Protein AF-A0A4R6CRT2-F1 (afdb_monomer_lite)

Sequence (79 aa):
FLALLVFRLFKQKVPGYSSYELVKTLRKFALTEISPGDYIPIFQRTDLTDKIHESFGFRLDRELITQKYFKKIFNQTKI

pLDDT: mean 85.95, std 6.19, range [53.12, 92.56]

Radius of gyration: 13.41 Å; chains: 1; bounding box: 30×29×32 Å

Organism: NCBI:txid47770

Foldseek 3Di:
DVVVVVLVVVCVLQDDDDSVVVVVQVVQADWDDPDVQKIATPHDDDPSLVSVCVSLVHDRNDRIDGNVNVVVSVVVPPD

Secondary structure (DSSP, 8-state):
-HHHHHHHHHHHHS-SS-HHHHHHHHHH--E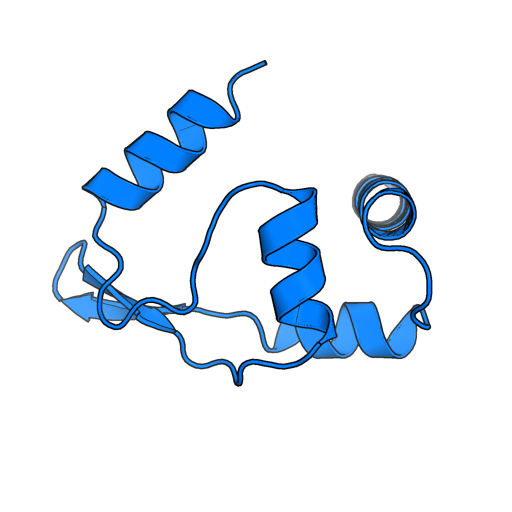EEEETTEEEE-S---HHHHHHHHHHT----SS-EEHHHHHHHHHHT--

Structure (mmCIF, N/CA/C/O backbone):
data_AF-A0A4R6CRT2-F1
#
_entry.id   AF-A0A4R6CRT2-F1
#
loop_
_atom_site.group_PDB
_atom_site.id
_atom_site.type_symbol
_atom_site.label_atom_id
_atom_site.label_alt_id
_atom_site.label_comp_id
_atom_site.label_asym_id
_atom_site.label_entity_id
_atom_site.label_seq_id
_atom_site.pdbx_PDB_ins_code
_atom_site.Cartn_x
_atom_site.Cartn_y
_atom_site.Cartn_z
_atom_site.occupancy
_atom_site.B_iso_or_equiv
_atom_site.auth_seq_id
_atom_site.auth_comp_id
_atom_site.auth_asym_id
_atom_site.auth_atom_id
_atom_site.pdbx_PDB_model_num
ATOM 1 N N . PHE A 1 1 ? 4.391 11.527 15.440 1.00 81.69 1 PHE A N 1
ATOM 2 C CA . PHE A 1 1 ? 3.096 12.220 15.255 1.00 81.69 1 PHE A CA 1
ATOM 3 C C . PHE A 1 1 ? 2.537 12.071 13.835 1.00 81.69 1 PHE A C 1
ATOM 5 O O . PHE A 1 1 ? 1.425 11.577 13.700 1.00 81.69 1 PHE A O 1
ATOM 12 N N . LEU A 1 2 ? 3.296 12.400 12.778 1.00 91.38 2 LEU A N 1
ATOM 13 C CA . LEU A 1 2 ? 2.804 12.372 11.387 1.00 91.38 2 LEU A CA 1
ATOM 14 C C . LEU A 1 2 ? 2.288 10.998 10.913 1.00 91.38 2 LEU A C 1
ATOM 16 O O . LEU A 1 2 ? 1.214 10.921 10.328 1.00 91.38 2 LEU A O 1
ATOM 20 N N . ALA A 1 3 ? 2.995 9.907 11.227 1.00 89.38 3 ALA A N 1
ATOM 21 C CA . ALA A 1 3 ? 2.598 8.555 10.812 1.00 89.38 3 ALA A CA 1
ATOM 22 C C . ALA A 1 3 ? 1.187 8.153 11.292 1.00 89.38 3 ALA A C 1
ATOM 24 O O . ALA A 1 3 ? 0.415 7.569 10.538 1.00 89.38 3 ALA A O 1
ATOM 25 N N . LEU A 1 4 ? 0.824 8.511 12.529 1.00 90.25 4 LEU A N 1
ATOM 26 C CA . LEU A 1 4 ? -0.505 8.247 13.093 1.00 90.25 4 LEU A CA 1
ATOM 27 C C . LEU A 1 4 ? -1.593 9.076 12.407 1.00 90.25 4 LEU A C 1
ATOM 29 O O . LEU A 1 4 ? -2.698 8.580 12.201 1.00 90.25 4 LEU A O 1
ATOM 33 N N . LEU A 1 5 ? -1.281 10.318 12.034 1.00 92.56 5 LEU A N 1
ATOM 34 C CA . LEU A 1 5 ? -2.202 11.181 11.300 1.00 92.56 5 LEU A CA 1
ATOM 35 C C . LEU A 1 5 ? -2.462 10.627 9.895 1.00 92.56 5 LEU A C 1
ATOM 37 O O . LEU A 1 5 ? -3.618 10.470 9.512 1.00 92.56 5 LEU A O 1
ATOM 41 N N . VAL A 1 6 ? -1.407 10.233 9.174 1.00 90.62 6 VAL A N 1
ATOM 42 C CA . VAL A 1 6 ? -1.523 9.571 7.863 1.00 90.62 6 VAL A CA 1
ATOM 43 C C . VAL A 1 6 ? -2.347 8.287 7.980 1.00 90.62 6 VAL A C 1
ATOM 45 O O . VAL A 1 6 ? -3.280 8.080 7.206 1.00 90.62 6 VAL A O 1
ATOM 48 N N . PHE A 1 7 ? -2.076 7.457 8.992 1.00 91.38 7 PHE A N 1
ATOM 49 C CA . PHE A 1 7 ? -2.846 6.237 9.231 1.00 91.38 7 PHE A CA 1
ATOM 50 C C . PHE A 1 7 ? -4.323 6.520 9.547 1.00 91.38 7 PHE A C 1
ATOM 52 O O . PHE A 1 7 ? -5.203 5.789 9.093 1.00 91.38 7 PHE A O 1
ATOM 59 N N . ARG A 1 8 ? -4.627 7.594 10.286 1.00 91.00 8 ARG A N 1
ATOM 60 C CA . ARG A 1 8 ? -6.006 7.997 10.596 1.00 91.00 8 ARG A CA 1
ATOM 61 C C . ARG A 1 8 ? -6.770 8.428 9.344 1.00 91.00 8 ARG A C 1
ATOM 63 O O . ARG A 1 8 ? -7.911 8.007 9.172 1.00 91.00 8 ARG A O 1
ATOM 70 N N . LEU A 1 9 ? -6.137 9.209 8.466 1.00 90.69 9 LEU A N 1
ATOM 71 C CA . LEU A 1 9 ? -6.711 9.609 7.176 1.00 90.69 9 LEU A CA 1
ATOM 72 C C . LEU A 1 9 ? -6.945 8.396 6.269 1.00 90.69 9 LEU A C 1
ATOM 74 O O . LEU A 1 9 ? -8.016 8.247 5.685 1.00 90.69 9 LEU A O 1
ATOM 78 N N . PHE A 1 10 ? -5.970 7.488 6.212 1.00 90.00 10 PHE A N 1
ATOM 79 C CA . PHE A 1 10 ? -6.092 6.237 5.469 1.00 90.00 10 PHE A CA 1
ATOM 80 C C . PHE A 1 10 ? -7.271 5.392 5.969 1.00 90.00 10 PHE A C 1
ATOM 82 O O . PHE A 1 10 ? -8.123 4.979 5.185 1.00 90.00 10 PHE A O 1
ATOM 89 N N . LYS A 1 11 ? -7.375 5.201 7.289 1.00 89.75 11 LYS A N 1
ATOM 90 C CA . LYS A 1 11 ? -8.468 4.446 7.913 1.00 89.75 11 LYS A CA 1
ATOM 91 C C . LYS A 1 11 ? -9.842 5.069 7.647 1.00 89.75 11 LYS A C 1
ATOM 93 O O . LYS A 1 11 ? -10.819 4.342 7.521 1.00 89.75 11 LYS A O 1
ATOM 98 N N . GLN A 1 12 ? -9.930 6.395 7.536 1.00 90.06 12 GLN A N 1
ATOM 99 C CA . GLN A 1 12 ? -11.176 7.080 7.182 1.00 90.06 12 GLN A CA 1
ATOM 100 C C . GLN A 1 12 ? -11.606 6.798 5.732 1.00 90.06 12 GLN A C 1
ATOM 102 O O . GLN A 1 12 ? -12.798 6.702 5.458 1.00 90.06 12 GLN A O 1
ATOM 107 N N . LYS A 1 13 ? -10.647 6.638 4.810 1.00 87.62 13 LYS A N 1
ATOM 108 C CA . LYS A 1 13 ?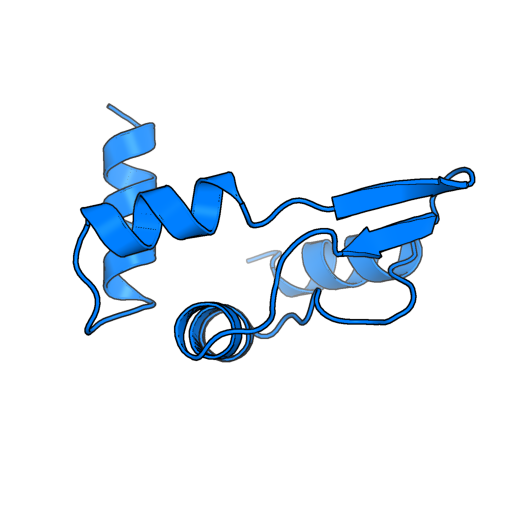 -10.893 6.305 3.395 1.00 87.62 13 LYS A CA 1
ATOM 109 C C . LYS A 1 13 ? -11.193 4.824 3.151 1.00 87.62 13 LYS A C 1
ATOM 111 O O . LYS A 1 13 ? -11.806 4.499 2.136 1.00 87.62 13 LYS A O 1
ATOM 116 N N . VAL A 1 14 ? -10.774 3.939 4.056 1.00 88.81 14 VAL A N 1
ATOM 117 C CA . VAL A 1 14 ? -10.996 2.486 3.970 1.00 88.81 14 VAL A CA 1
ATOM 118 C C . VAL A 1 14 ? -11.680 1.990 5.256 1.00 88.81 14 VAL A C 1
ATOM 120 O O . VAL A 1 14 ? -11.029 1.400 6.125 1.00 88.81 14 VAL A O 1
ATOM 123 N N . PRO A 1 15 ? -12.989 2.259 5.426 1.00 85.31 15 PRO A N 1
ATOM 124 C CA . PRO A 1 15 ? -13.723 1.853 6.619 1.00 85.31 15 PRO A CA 1
ATOM 125 C C . PRO A 1 15 ? -14.022 0.344 6.636 1.00 85.31 15 PRO A C 1
ATOM 127 O O . PRO A 1 15 ? -14.079 -0.324 5.600 1.00 85.31 15 PRO A O 1
ATOM 130 N N . GLY A 1 16 ? -14.267 -0.187 7.839 1.00 86.81 16 GLY A N 1
ATOM 131 C CA . GLY A 1 16 ? -14.735 -1.565 8.040 1.00 86.81 16 GLY A CA 1
ATOM 132 C C . GLY A 1 16 ? -13.659 -2.607 8.356 1.00 86.81 16 GLY A C 1
ATOM 133 O O . GLY A 1 16 ? -13.983 -3.786 8.394 1.00 86.81 16 GLY A O 1
ATOM 134 N N . TYR A 1 17 ? -12.412 -2.198 8.616 1.00 88.25 17 TYR A N 1
ATOM 135 C CA . TYR A 1 17 ? -11.326 -3.104 9.016 1.00 88.25 17 TYR A CA 1
ATOM 136 C C . TYR A 1 17 ? -10.695 -2.696 10.344 1.00 88.25 17 TYR A C 1
ATOM 138 O O . TYR A 1 17 ? -10.649 -1.510 10.706 1.00 88.25 17 TYR A O 1
ATOM 146 N N . SER A 1 18 ? -10.163 -3.681 11.069 1.00 90.25 18 SER A N 1
ATOM 147 C CA . SER A 1 18 ? -9.420 -3.416 12.297 1.00 90.25 18 SER A CA 1
ATOM 148 C C . SER A 1 18 ? -8.082 -2.733 11.994 1.00 90.25 18 SER A C 1
ATOM 150 O O . SER A 1 18 ? -7.471 -2.913 10.937 1.00 90.25 18 SER A O 1
ATOM 152 N N . SER A 1 19 ? -7.576 -1.948 12.952 1.00 89.62 19 SER A N 1
ATOM 153 C CA . SER A 1 19 ? -6.266 -1.300 12.799 1.00 89.62 19 SER A CA 1
ATOM 154 C C . SER A 1 19 ? -5.141 -2.326 12.596 1.00 89.62 19 SER A C 1
ATO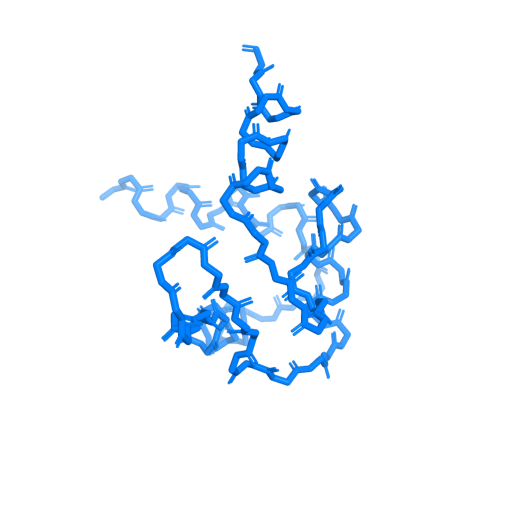M 156 O O . SER A 1 19 ? -4.191 -2.055 11.867 1.00 89.62 19 SER A O 1
ATOM 158 N N . TYR A 1 20 ? -5.265 -3.505 13.214 1.00 90.00 20 TYR A N 1
ATOM 159 C CA . TYR A 1 20 ? -4.305 -4.595 13.073 1.00 90.00 20 TYR A CA 1
ATOM 160 C C . TYR A 1 20 ? -4.284 -5.154 11.645 1.00 90.00 20 TYR A C 1
ATOM 162 O O . TYR A 1 20 ? -3.210 -5.272 11.058 1.00 90.00 20 TYR A O 1
ATOM 170 N N . GLU A 1 21 ? -5.449 -5.439 11.055 1.00 88.50 21 GLU A N 1
ATOM 171 C CA . GLU A 1 21 ? -5.553 -5.943 9.678 1.00 88.50 21 GLU A CA 1
ATOM 172 C C . GLU A 1 21 ? -5.035 -4.935 8.654 1.00 88.50 21 GLU A C 1
ATOM 174 O O . GLU A 1 21 ? -4.299 -5.316 7.741 1.00 88.50 21 GLU A O 1
ATOM 179 N N . LEU A 1 22 ? -5.351 -3.647 8.835 1.00 90.44 22 LEU A N 1
ATOM 180 C CA . LEU A 1 22 ? -4.857 -2.580 7.963 1.00 90.44 22 LEU A CA 1
ATOM 181 C C . LEU A 1 22 ? -3.328 -2.530 7.985 1.00 90.44 22 LEU A C 1
ATOM 183 O O . LEU A 1 22 ? -2.696 -2.587 6.935 1.00 90.44 22 LEU A O 1
ATOM 187 N N . VAL A 1 23 ? -2.712 -2.490 9.171 1.00 90.75 23 VAL A N 1
ATOM 188 C CA . VAL A 1 23 ? -1.245 -2.443 9.294 1.00 90.75 23 VAL A CA 1
ATOM 189 C C . VAL A 1 23 ? -0.600 -3.730 8.779 1.00 90.75 23 VAL A C 1
ATOM 191 O O . VAL A 1 23 ? 0.407 -3.670 8.073 1.00 90.75 23 VAL A O 1
ATOM 194 N N . LYS A 1 24 ? -1.173 -4.898 9.096 1.00 90.44 24 LYS A N 1
ATOM 195 C CA . LYS A 1 24 ? -0.677 -6.199 8.627 1.00 90.44 24 LYS A CA 1
ATOM 196 C C . LYS A 1 24 ? -0.698 -6.285 7.104 1.00 90.44 24 LYS A C 1
ATOM 198 O O . LYS A 1 24 ? 0.257 -6.793 6.522 1.00 90.44 24 LYS A O 1
ATOM 203 N N . THR A 1 25 ? -1.751 -5.777 6.471 1.00 89.50 25 THR A N 1
ATOM 204 C CA . THR A 1 25 ? -1.870 -5.805 5.012 1.00 89.50 25 THR A CA 1
ATOM 205 C C . THR A 1 25 ? -0.970 -4.768 4.362 1.00 89.50 25 THR A C 1
ATOM 207 O O . THR A 1 25 ? -0.225 -5.125 3.460 1.00 89.50 25 THR A O 1
ATOM 210 N N . LEU A 1 26 ? -0.926 -3.532 4.872 1.00 87.88 26 LEU A N 1
ATOM 211 C CA . LEU A 1 26 ? -0.014 -2.493 4.380 1.00 87.88 26 LEU A CA 1
ATOM 212 C C . LEU A 1 26 ? 1.455 -2.931 4.433 1.00 87.88 26 LEU A C 1
ATOM 214 O O . LEU A 1 26 ? 2.210 -2.643 3.514 1.00 87.88 26 LEU A O 1
ATOM 218 N N . ARG A 1 27 ? 1.858 -3.680 5.468 1.00 88.19 27 ARG A N 1
ATOM 219 C CA . ARG A 1 27 ? 3.209 -4.264 5.550 1.00 88.19 27 ARG A CA 1
ATOM 220 C C . ARG A 1 27 ? 3.501 -5.280 4.447 1.00 88.19 27 ARG A C 1
ATOM 222 O O . ARG A 1 27 ? 4.654 -5.430 4.067 1.00 88.19 27 ARG A O 1
ATOM 229 N N . LYS A 1 28 ? 2.484 -6.007 3.980 1.00 88.00 28 LYS A N 1
ATOM 230 C CA . LYS A 1 28 ? 2.609 -6.996 2.901 1.00 88.00 28 LYS A CA 1
ATOM 231 C C . LYS A 1 28 ? 2.418 -6.387 1.517 1.00 88.00 28 LYS A C 1
ATOM 233 O O . LYS A 1 28 ? 2.822 -7.011 0.547 1.00 88.00 28 LYS A O 1
ATOM 238 N N . PHE A 1 29 ? 1.799 -5.213 1.428 1.00 86.06 29 PHE A N 1
ATOM 239 C CA . PHE A 1 29 ? 1.441 -4.517 0.196 1.00 86.06 29 PHE A CA 1
ATOM 240 C C . PHE A 1 29 ? 2.672 -3.886 -0.468 1.00 86.06 29 PHE A C 1
ATOM 242 O O . PHE A 1 29 ? 2.841 -2.669 -0.505 1.00 86.06 29 PHE A O 1
ATOM 249 N N . ALA A 1 30 ? 3.571 -4.747 -0.936 1.00 85.88 30 ALA A N 1
ATOM 250 C CA . ALA A 1 30 ? 4.855 -4.394 -1.513 1.00 85.88 30 ALA A CA 1
ATOM 251 C C . ALA A 1 30 ? 4.941 -4.825 -2.983 1.00 85.88 30 ALA A C 1
ATOM 253 O O . ALA A 1 30 ? 4.274 -5.762 -3.427 1.00 85.88 30 ALA A O 1
ATOM 254 N N . LEU A 1 31 ? 5.794 -4.135 -3.731 1.00 89.00 31 LEU A N 1
ATOM 255 C CA . LEU A 1 31 ? 6.120 -4.434 -5.121 1.00 89.00 31 LEU A CA 1
ATOM 256 C C . LEU A 1 31 ? 7.597 -4.816 -5.193 1.00 89.00 31 LEU A C 1
ATOM 258 O O . LEU A 1 31 ? 8.405 -4.289 -4.427 1.00 89.00 31 LEU A O 1
ATOM 262 N N . THR A 1 32 ? 7.947 -5.717 -6.102 1.00 88.62 32 THR A N 1
ATOM 263 C CA . THR A 1 32 ? 9.340 -6.078 -6.380 1.00 88.62 32 THR A CA 1
ATOM 264 C C . THR A 1 32 ? 9.718 -5.630 -7.784 1.00 88.62 32 THR A C 1
ATOM 266 O O . THR A 1 32 ? 8.893 -5.681 -8.695 1.00 88.62 32 THR A O 1
ATOM 269 N N . GLU A 1 33 ? 10.943 -5.140 -7.942 1.00 89.75 33 GLU A N 1
ATOM 270 C CA . GLU A 1 33 ? 11.493 -4.754 -9.238 1.00 89.75 33 GLU A CA 1
ATOM 271 C C . GLU A 1 33 ? 12.075 -5.991 -9.919 1.00 89.75 33 GLU A C 1
ATOM 273 O O . GLU A 1 33 ? 12.947 -6.656 -9.362 1.00 89.75 33 GLU A O 1
ATOM 278 N N . ILE A 1 34 ? 11.586 -6.304 -11.117 1.00 91.50 34 ILE A N 1
ATOM 279 C CA . ILE A 1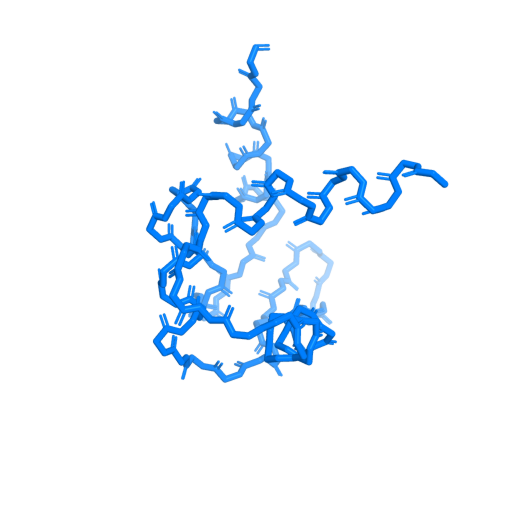 34 ? 12.101 -7.421 -11.925 1.00 91.50 34 ILE A CA 1
ATOM 280 C C . ILE A 1 34 ? 13.113 -6.953 -12.969 1.00 91.50 34 ILE A C 1
ATOM 282 O O . ILE A 1 34 ? 13.939 -7.731 -13.438 1.00 91.50 34 ILE A O 1
ATOM 286 N N . SER A 1 35 ? 13.036 -5.689 -13.372 1.00 88.81 35 SER A N 1
ATOM 287 C CA . SER A 1 35 ? 13.909 -5.049 -14.354 1.00 88.81 35 SER A CA 1
ATOM 288 C C . SER A 1 35 ? 13.838 -3.534 -14.161 1.00 88.81 35 SER A C 1
ATOM 290 O O . SER A 1 35 ? 12.864 -3.066 -13.574 1.00 88.81 35 SER A O 1
ATOM 292 N N . PRO A 1 36 ? 14.827 -2.754 -14.634 1.00 87.75 36 PRO A N 1
ATOM 293 C CA . PRO A 1 36 ? 14.869 -1.315 -14.393 1.00 87.75 36 PRO A CA 1
ATOM 294 C C . PRO A 1 36 ? 13.575 -0.603 -14.809 1.00 87.75 36 PRO A C 1
ATOM 296 O O . PRO A 1 36 ? 13.290 -0.445 -15.997 1.00 87.75 36 PRO A O 1
ATOM 299 N N . GLY A 1 37 ? 12.801 -0.147 -13.821 1.00 84.00 37 GLY A N 1
ATOM 300 C CA . GLY A 1 37 ? 11.531 0.547 -14.044 1.00 84.00 37 GLY A CA 1
ATOM 301 C C . GLY A 1 37 ? 10.307 -0.350 -14.261 1.00 84.00 37 GLY A C 1
ATOM 302 O O . GLY A 1 37 ? 9.234 0.187 -14.545 1.00 84.00 37 GLY A O 1
ATOM 303 N N . ASP A 1 38 ? 10.441 -1.661 -14.080 1.00 88.25 38 ASP A N 1
ATOM 304 C CA . ASP A 1 38 ? 9.390 -2.665 -14.222 1.00 88.25 38 ASP A CA 1
ATOM 305 C C . ASP A 1 38 ? 9.196 -3.429 -12.909 1.00 88.25 38 ASP A C 1
ATOM 307 O O . ASP A 1 38 ? 10.109 -4.065 -12.375 1.00 88.25 38 ASP A O 1
ATOM 311 N N . TYR A 1 39 ? 7.973 -3.377 -12.390 1.00 89.19 39 TYR A N 1
ATOM 312 C CA . TYR A 1 39 ? 7.625 -3.876 -11.067 1.00 89.19 39 TYR A CA 1
ATOM 313 C C . TYR A 1 39 ? 6.470 -4.872 -11.133 1.00 89.19 39 TYR A C 1
ATOM 315 O O . TYR A 1 39 ? 5.546 -4.707 -11.930 1.00 89.19 39 TYR A O 1
ATOM 323 N N . ILE A 1 40 ? 6.485 -5.861 -10.243 1.00 89.62 40 ILE A N 1
ATOM 324 C CA . ILE A 1 40 ? 5.386 -6.816 -10.062 1.00 89.62 40 ILE A CA 1
ATOM 325 C C . ILE A 1 40 ? 4.916 -6.832 -8.601 1.00 89.62 40 ILE A C 1
ATOM 327 O O . ILE A 1 40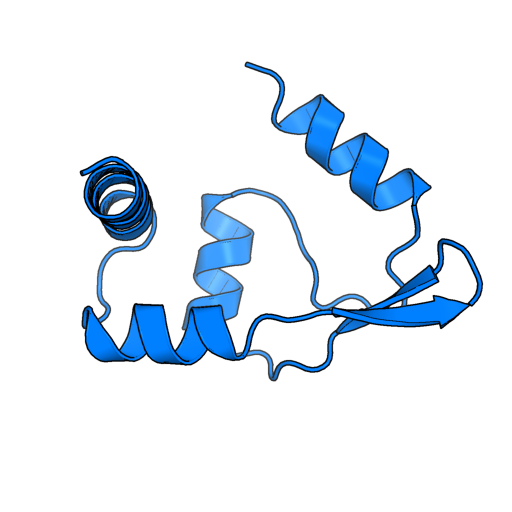 ? 5.718 -6.615 -7.683 1.00 89.62 40 ILE A O 1
ATOM 331 N N . PRO A 1 41 ? 3.624 -7.081 -8.349 1.00 89.56 41 PRO A N 1
ATOM 332 C CA . PRO A 1 41 ? 3.115 -7.239 -6.998 1.00 89.56 41 PRO A CA 1
ATOM 333 C C . PRO A 1 41 ? 3.572 -8.543 -6.357 1.00 89.56 41 PRO A C 1
ATOM 335 O O . PRO A 1 41 ? 3.454 -9.616 -6.938 1.00 89.56 41 PRO A O 1
ATOM 338 N N . ILE A 1 42 ? 4.043 -8.442 -5.112 1.00 88.81 42 ILE A N 1
ATOM 339 C CA . ILE A 1 42 ? 4.374 -9.596 -4.256 1.00 88.81 42 ILE A CA 1
ATOM 340 C C . ILE A 1 42 ? 3.366 -9.773 -3.113 1.00 88.81 42 ILE A C 1
ATOM 342 O O . ILE A 1 42 ? 3.623 -10.478 -2.137 1.00 88.81 42 ILE A O 1
ATOM 346 N N . PHE A 1 43 ? 2.208 -9.121 -3.224 1.00 85.56 43 PHE A N 1
ATOM 347 C CA . PHE A 1 43 ? 1.098 -9.245 -2.289 1.00 85.56 43 PHE A CA 1
ATOM 348 C C . PHE A 1 43 ? -0.049 -10.048 -2.899 1.00 85.56 43 PHE A C 1
ATOM 350 O O . PHE A 1 43 ? -0.208 -10.128 -4.113 1.00 85.56 43 PHE A O 1
ATOM 357 N N . GLN A 1 44 ? -0.879 -10.627 -2.035 1.00 83.94 44 GLN A N 1
ATOM 358 C CA . GLN A 1 44 ? -2.089 -11.325 -2.453 1.00 83.94 44 GLN A CA 1
ATOM 359 C C . GLN A 1 44 ? -3.265 -10.356 -2.524 1.00 83.94 44 GLN A C 1
ATOM 361 O O . GLN A 1 44 ? -3.451 -9.528 -1.625 1.00 83.94 44 GLN A O 1
ATOM 366 N N . ARG A 1 45 ? -4.074 -10.495 -3.576 1.00 85.50 45 ARG A N 1
ATOM 367 C CA . ARG A 1 45 ? -5.336 -9.774 -3.713 1.00 85.50 45 ARG A CA 1
ATOM 368 C C . ARG A 1 45 ? -6.324 -10.261 -2.650 1.00 85.50 45 ARG A C 1
ATOM 370 O O . ARG A 1 45 ? -6.529 -11.458 -2.476 1.00 85.50 45 ARG A O 1
ATOM 377 N N . THR A 1 46 ? -6.898 -9.318 -1.919 1.00 87.06 46 THR A N 1
ATOM 378 C CA . THR A 1 46 ? -7.878 -9.517 -0.845 1.00 87.06 46 THR A CA 1
ATOM 379 C C . THR A 1 46 ? -8.938 -8.421 -0.926 1.00 87.06 46 THR A C 1
ATOM 381 O O . THR A 1 46 ? -8.694 -7.369 -1.516 1.00 87.06 46 THR A O 1
ATOM 384 N N . ASP A 1 47 ? -10.076 -8.598 -0.255 1.00 87.75 47 ASP A N 1
ATOM 385 C CA . ASP A 1 47 ? -11.130 -7.569 -0.207 1.00 87.75 47 ASP A CA 1
ATOM 386 C C . ASP A 1 47 ? -10.611 -6.211 0.296 1.00 87.75 47 ASP A C 1
ATOM 388 O O . ASP A 1 47 ? -11.080 -5.148 -0.113 1.00 87.75 47 ASP A O 1
ATOM 392 N N . LEU A 1 48 ? -9.606 -6.233 1.180 1.00 87.56 48 LEU A N 1
ATOM 393 C CA . LEU A 1 48 ? -8.973 -5.025 1.697 1.00 87.56 48 LEU A CA 1
ATOM 394 C C . LEU A 1 48 ? -8.119 -4.333 0.629 1.00 87.56 48 LEU A C 1
ATOM 396 O O . LEU A 1 48 ? -8.193 -3.112 0.504 1.00 87.56 48 LEU A O 1
ATOM 400 N N . THR A 1 49 ? -7.326 -5.078 -0.150 1.00 87.75 49 THR A N 1
ATOM 401 C CA . THR A 1 49 ? -6.546 -4.481 -1.250 1.00 87.75 49 THR A CA 1
ATOM 402 C C . THR A 1 49 ? -7.456 -3.950 -2.349 1.00 87.75 49 THR A C 1
ATOM 404 O O . THR A 1 49 ? -7.174 -2.894 -2.905 1.00 87.75 49 THR A O 1
ATOM 407 N N . ASP A 1 50 ? -8.583 -4.616 -2.600 1.00 87.44 50 ASP A N 1
ATOM 408 C CA . ASP A 1 50 ? -9.569 -4.175 -3.588 1.00 87.44 50 ASP A CA 1
ATOM 409 C C . ASP A 1 50 ? -10.230 -2.865 -3.172 1.00 87.44 50 ASP A C 1
ATOM 411 O O . ASP A 1 50 ? -10.246 -1.913 -3.952 1.00 87.44 50 ASP A O 1
ATOM 415 N N . LYS A 1 51 ? -10.644 -2.743 -1.906 1.00 88.50 51 LYS A N 1
ATOM 416 C CA . LYS A 1 51 ? -11.131 -1.463 -1.379 1.00 88.50 51 LYS A CA 1
ATOM 417 C C . LYS A 1 51 ? -10.077 -0.363 -1.397 1.00 88.50 51 LYS A C 1
ATOM 419 O O . LYS A 1 51 ? -10.426 0.787 -1.634 1.00 88.50 51 LYS A O 1
ATOM 424 N N . ILE A 1 52 ? -8.799 -0.669 -1.159 1.00 88.38 52 ILE A N 1
ATOM 425 C CA . ILE A 1 52 ? -7.728 0.327 -1.334 1.00 88.38 52 ILE A CA 1
ATOM 426 C C . ILE A 1 52 ? -7.696 0.781 -2.798 1.00 88.38 52 ILE A C 1
ATOM 428 O O . ILE A 1 52 ? -7.683 1.978 -3.078 1.00 88.38 52 ILE A O 1
ATOM 432 N N . HIS A 1 53 ? -7.723 -0.156 -3.739 1.00 87.81 53 HIS A N 1
ATOM 433 C CA . HIS A 1 53 ? -7.702 0.177 -5.157 1.00 87.81 53 HIS A CA 1
ATOM 434 C C . HIS A 1 53 ? -8.901 1.029 -5.591 1.00 87.81 53 HIS A C 1
ATOM 436 O O . HIS A 1 53 ? -8.733 1.972 -6.365 1.00 87.81 53 HIS A O 1
ATOM 442 N N . GLU A 1 54 ? -10.089 0.748 -5.061 1.00 87.00 54 GLU A N 1
ATOM 443 C CA . GLU A 1 54 ? -11.305 1.521 -5.319 1.00 87.00 54 GLU A CA 1
ATOM 444 C C . GLU A 1 54 ? -11.272 2.904 -4.659 1.00 87.00 54 GLU A C 1
ATOM 446 O O . GLU A 1 54 ? -11.486 3.908 -5.337 1.00 87.00 54 GLU A O 1
ATOM 451 N N . SER A 1 55 ? -10.940 2.984 -3.367 1.00 87.19 55 SER A N 1
ATOM 452 C CA . SER A 1 55 ? -10.927 4.246 -2.614 1.00 87.19 55 SER A CA 1
ATOM 453 C C . SER A 1 55 ? -9.898 5.250 -3.132 1.00 87.19 55 SER A C 1
ATOM 455 O O . SER A 1 55 ? -10.103 6.458 -2.994 1.00 87.19 55 SER A O 1
ATOM 457 N N . PHE A 1 56 ? -8.781 4.773 -3.688 1.00 82.31 56 PHE A N 1
ATOM 458 C CA . PHE A 1 56 ? -7.694 5.626 -4.170 1.00 82.31 56 PHE A CA 1
ATOM 459 C C . PHE A 1 56 ? -7.605 5.732 -5.701 1.00 82.31 56 PHE A C 1
ATOM 461 O O . PHE A 1 56 ? -6.837 6.549 -6.206 1.00 82.31 56 PHE A O 1
ATOM 468 N N . GLY A 1 57 ? -8.379 4.942 -6.449 1.00 81.31 57 GLY A N 1
ATOM 469 C CA . GLY A 1 57 ? -8.459 5.040 -7.910 1.00 81.31 57 GLY A CA 1
ATOM 470 C C . GLY A 1 57 ? -7.223 4.538 -8.669 1.00 81.31 57 GLY A C 1
ATOM 471 O O . GLY A 1 57 ? -7.073 4.834 -9.855 1.00 81.31 57 GLY A O 1
ATOM 472 N N . PHE A 1 58 ? -6.339 3.768 -8.027 1.00 82.19 58 PHE A N 1
ATOM 473 C CA . PHE A 1 58 ? -5.172 3.150 -8.667 1.00 82.19 58 PHE A CA 1
ATOM 474 C C . PHE A 1 58 ? -5.121 1.645 -8.403 1.00 82.19 58 PHE A C 1
ATOM 476 O O . PHE A 1 58 ? -5.551 1.183 -7.352 1.00 82.19 58 PHE A O 1
ATOM 483 N N . ARG A 1 59 ? -4.556 0.871 -9.340 1.00 83.06 59 ARG A N 1
ATOM 484 C CA . ARG A 1 59 ? -4.446 -0.597 -9.259 1.00 83.06 59 ARG A CA 1
ATOM 485 C C . ARG A 1 59 ? -2.997 -1.043 -9.379 1.00 83.06 59 ARG A C 1
ATOM 487 O O . ARG A 1 59 ? -2.347 -0.730 -10.373 1.00 83.06 59 ARG A O 1
ATOM 494 N N . LEU A 1 60 ? -2.519 -1.759 -8.366 1.00 82.25 60 LEU A N 1
ATOM 495 C CA . LEU A 1 60 ? -1.143 -2.264 -8.258 1.00 82.25 60 LEU A CA 1
ATOM 496 C C . LEU A 1 60 ? -1.096 -3.795 -8.307 1.00 82.25 60 LEU A C 1
ATOM 498 O O . LEU A 1 60 ? -0.044 -4.380 -8.128 1.00 82.25 60 LEU A O 1
ATOM 502 N N . ASP A 1 61 ? -2.222 -4.449 -8.559 1.00 78.38 61 ASP A N 1
ATOM 503 C CA . ASP A 1 61 ? -2.363 -5.893 -8.744 1.00 78.38 61 ASP A CA 1
ATOM 504 C C . ASP A 1 61 ? -2.187 -6.316 -10.217 1.00 78.38 61 ASP A C 1
ATOM 506 O O . ASP A 1 61 ? -2.634 -7.379 -10.636 1.00 78.38 61 ASP A O 1
ATOM 510 N N . ARG A 1 62 ? -1.562 -5.457 -11.030 1.00 77.62 62 ARG A N 1
ATOM 511 C CA . ARG A 1 62 ? -1.301 -5.713 -12.451 1.00 77.62 62 ARG A CA 1
ATOM 512 C C . ARG A 1 62 ? -0.126 -6.675 -12.613 1.00 77.62 62 ARG A C 1
ATOM 514 O O . ARG A 1 62 ? 0.808 -6.635 -11.821 1.00 77.62 62 ARG A O 1
ATOM 521 N N . GLU A 1 63 ? -0.135 -7.442 -13.701 1.00 73.12 63 GLU A N 1
ATOM 522 C CA . GLU A 1 63 ? 0.966 -8.347 -14.071 1.00 73.12 63 GLU A CA 1
ATOM 523 C C . GLU A 1 63 ? 2.301 -7.610 -14.255 1.00 73.12 63 GLU A C 1
ATOM 525 O O . GLU A 1 63 ? 3.349 -8.151 -13.923 1.00 73.12 63 GLU A O 1
ATOM 530 N N . LEU A 1 64 ? 2.259 -6.362 -14.740 1.00 81.56 64 LEU A N 1
ATOM 531 C CA . LEU A 1 64 ? 3.426 -5.498 -14.886 1.00 81.56 64 LEU A CA 1
ATOM 532 C C . LEU A 1 64 ? 3.063 -4.041 -14.589 1.00 81.56 64 LEU A C 1
ATOM 534 O O . LEU A 1 64 ? 2.144 -3.462 -15.180 1.00 81.56 64 LEU A O 1
ATOM 538 N N . ILE A 1 65 ? 3.819 -3.429 -13.688 1.00 85.00 65 ILE A N 1
ATOM 539 C CA . ILE A 1 65 ? 3.711 -2.026 -13.316 1.00 85.00 65 ILE A CA 1
ATOM 540 C C . ILE A 1 65 ? 4.971 -1.326 -13.795 1.00 85.00 65 ILE A C 1
ATOM 542 O O . ILE A 1 65 ? 6.045 -1.500 -13.235 1.00 85.00 65 ILE A O 1
ATOM 546 N N . THR A 1 66 ? 4.835 -0.500 -14.822 1.00 87.00 66 THR A N 1
ATOM 547 C CA . THR A 1 66 ? 5.969 0.248 -15.370 1.00 87.00 66 THR A CA 1
ATOM 548 C C . THR A 1 66 ? 6.154 1.581 -14.648 1.00 87.00 66 THR A C 1
ATOM 550 O O . THR A 1 66 ? 5.214 2.169 -14.102 1.00 87.00 66 THR A O 1
ATOM 553 N N . GLN A 1 67 ? 7.347 2.158 -14.740 1.00 86.75 67 GLN A N 1
ATOM 554 C CA . GLN A 1 67 ? 7.640 3.494 -14.223 1.00 86.75 67 GLN A CA 1
ATOM 555 C C .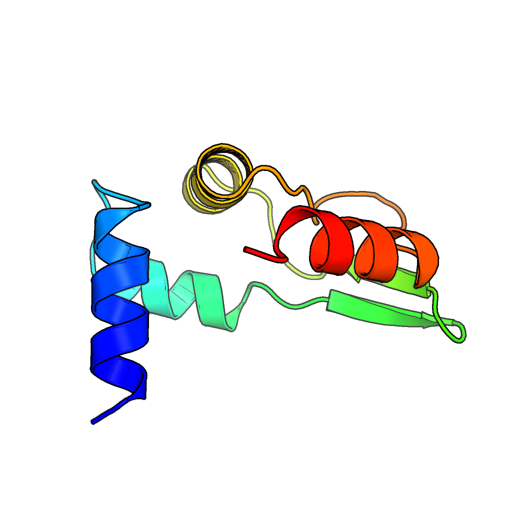 GLN A 1 67 ? 6.721 4.568 -14.838 1.00 86.75 67 GLN A C 1
ATOM 557 O O . GLN A 1 67 ? 6.359 5.548 -14.183 1.00 86.75 67 GLN A O 1
ATOM 562 N N . LYS A 1 68 ? 6.283 4.374 -16.092 1.00 87.00 68 LYS A N 1
ATOM 563 C CA . LYS A 1 68 ? 5.283 5.236 -16.748 1.00 87.00 68 LYS A CA 1
ATOM 564 C C . LYS A 1 68 ? 3.936 5.190 -16.022 1.00 87.00 68 LYS A C 1
ATOM 566 O O . LYS A 1 68 ? 3.290 6.227 -15.884 1.00 87.00 68 LYS A O 1
ATOM 571 N N . TYR A 1 69 ? 3.526 4.018 -15.533 1.00 86.12 69 TYR A N 1
ATOM 572 C CA . TYR A 1 69 ? 2.298 3.872 -14.754 1.00 86.12 69 TYR A CA 1
ATOM 573 C C . TYR A 1 69 ? 2.394 4.589 -13.406 1.00 86.12 69 TYR A C 1
ATOM 575 O O . TYR A 1 69 ? 1.479 5.329 -13.054 1.00 86.12 69 TYR A O 1
ATOM 583 N N . PHE A 1 70 ? 3.526 4.476 -12.704 1.00 85.25 70 PHE A N 1
ATOM 584 C CA . PHE A 1 70 ? 3.759 5.263 -11.490 1.00 85.25 70 PHE A CA 1
ATOM 585 C C . PHE A 1 70 ? 3.670 6.765 -11.749 1.00 85.25 70 PHE A C 1
ATOM 587 O O . PHE A 1 70 ? 2.950 7.460 -11.038 1.00 85.25 70 PHE A O 1
ATOM 594 N N . LYS A 1 71 ? 4.321 7.268 -12.808 1.00 86.38 71 LYS A N 1
ATOM 595 C CA . LYS A 1 71 ? 4.198 8.681 -13.211 1.00 86.38 71 LYS A CA 1
ATOM 596 C C . LYS A 1 71 ? 2.740 9.082 -13.459 1.00 86.38 71 LYS A C 1
ATOM 598 O O . LYS A 1 71 ? 2.338 10.174 -13.068 1.00 86.38 71 LYS A O 1
ATOM 603 N N . LYS A 1 72 ? 1.935 8.200 -14.063 1.00 86.75 72 LYS A N 1
ATOM 604 C CA . LYS A 1 72 ? 0.498 8.433 -14.264 1.00 86.75 72 LYS A CA 1
ATOM 605 C C . LYS A 1 72 ? -0.255 8.532 -12.935 1.00 86.75 72 LYS A C 1
ATOM 607 O O . LYS A 1 72 ? -1.028 9.472 -12.783 1.00 86.75 72 LYS A O 1
ATOM 612 N N . ILE A 1 73 ? -0.005 7.625 -11.985 1.00 84.31 73 ILE A N 1
ATOM 613 C CA . ILE A 1 73 ? -0.608 7.686 -10.643 1.00 84.31 73 ILE A CA 1
ATOM 614 C C . ILE A 1 73 ? -0.225 9.000 -9.958 1.00 84.31 73 ILE A C 1
ATOM 616 O O . ILE A 1 73 ? -1.113 9.727 -9.531 1.00 84.31 73 ILE A O 1
ATOM 620 N N . PHE A 1 74 ? 1.066 9.351 -9.924 1.00 81.88 74 PHE A N 1
ATOM 621 C CA . PHE A 1 74 ? 1.532 10.589 -9.291 1.00 81.88 74 PHE A CA 1
ATOM 622 C C . PHE A 1 74 ? 0.880 11.840 -9.888 1.00 81.88 74 PHE A C 1
ATOM 624 O O . PHE A 1 74 ? 0.510 12.748 -9.146 1.00 81.88 74 PHE A O 1
ATOM 631 N N . ASN A 1 75 ? 0.694 11.873 -11.211 1.00 82.38 75 ASN A N 1
ATOM 632 C CA . ASN A 1 75 ? -0.002 12.968 -11.884 1.00 82.38 75 ASN A CA 1
ATOM 633 C C . ASN A 1 75 ? -1.502 13.006 -11.556 1.00 82.38 75 ASN A C 1
ATOM 635 O O . ASN A 1 75 ? -2.059 14.091 -11.453 1.00 82.38 75 ASN A O 1
ATOM 639 N N . GLN A 1 76 ? -2.152 11.852 -11.384 1.00 76.75 76 GLN A N 1
ATOM 640 C CA . GLN A 1 76 ? -3.567 11.770 -10.997 1.00 76.75 76 GLN A CA 1
ATOM 641 C C . GLN A 1 76 ? -3.801 12.148 -9.531 1.00 76.75 76 GLN A C 1
ATOM 643 O O . GLN A 1 76 ? -4.860 12.662 -9.193 1.00 76.75 76 GLN A O 1
ATOM 648 N N . THR A 1 77 ? -2.819 11.905 -8.664 1.00 70.69 77 THR A N 1
ATOM 649 C CA . THR A 1 77 ? -2.876 12.252 -7.237 1.00 70.69 77 THR A CA 1
ATOM 650 C C . THR A 1 77 ? -2.353 13.655 -6.931 1.00 70.69 77 THR A C 1
ATOM 652 O O . THR A 1 77 ? -2.285 14.032 -5.762 1.00 70.69 77 THR A O 1
ATOM 655 N N . LYS A 1 78 ? -1.939 14.418 -7.950 1.00 61.12 78 LYS A N 1
ATOM 656 C CA . LYS A 1 78 ? -1.524 15.811 -7.794 1.00 61.12 78 LYS A CA 1
ATOM 657 C C . LYS A 1 78 ? -2.788 16.651 -7.575 1.00 61.12 78 LYS A C 1
ATOM 659 O O . LYS A 1 78 ? -3.530 16.898 -8.521 1.00 61.12 78 LYS A O 1
ATOM 664 N N . ILE A 1 79 ? -3.054 16.975 -6.309 1.00 53.12 79 ILE A N 1
ATOM 665 C CA . ILE A 1 79 ? -4.084 17.934 -5.881 1.00 53.12 79 ILE A CA 1
ATOM 666 C C . ILE A 1 79 ? -3.599 19.343 -6.217 1.00 53.12 79 ILE A C 1
ATOM 668 O O . ILE A 1 79 ? -2.391 19.600 -5.997 1.00 53.12 79 ILE A O 1
#